Protein AF-A0A5A8APK0-F1 (afdb_monomer_lite)

Secondary structure (DSSP, 8-state):
--------TTGGGTTS-HHHHHHHHHHHHHHHS-HHHHHHHHHHHHHHHTT-TTSPPP-HHHHHHHHHHHHHHHHHHHHHHT-SS-------SS---HHHHTT--HHHHS-HHHHHHHHHHHS-HHHHHHHHHHHHHHHHSTTS---------------

Foldseek 3Di:
DDDPPPPPVPPVLPPDQLLVSLVVLQVVLCVVAPPVNLVVLVVLLQCLLVQDQPRDQDDLVVLVVSLVSVLSNLSSLVSLLPDPDFPADPPPPDDPDPVVQPPHDPVCVRGVSVVSVVVCVVDPSVRVNVVSVSSSCSSNDCSRYDDPPPPPPPDDDDD

pLDDT: mean 7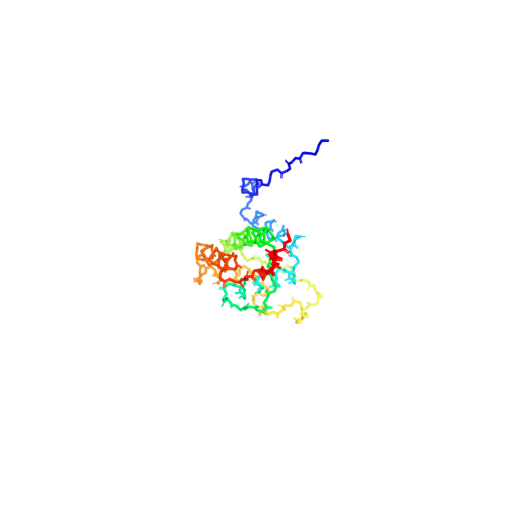4.34, std 19.34, range [29.47, 97.25]

Radius of gyration: 21.41 Å; chains: 1; bounding box: 68×43×69 Å

Sequence (159 aa):
MMKKKNLDMEARFWSGSEMDSGMKLMETFFQFNDPVTAREMLNNIMICAVKEKSVPPQNAAAVFHFYLALRSFVRACFLISRKRNKWTIEESPENNSPMIMGNLSDKEYKDPVRIFRKAFKAYSTKEYDAFLSSVVYFSLSDSGCEEEKKDHGTVYSSG

Structure (mmCIF, N/CA/C/O backbone):
data_AF-A0A5A8APK0-F1
#
_entry.id   AF-A0A5A8APK0-F1
#
loop_
_atom_site.group_PDB
_atom_site.id
_atom_site.type_symbol
_atom_site.label_atom_id
_atom_site.label_alt_id
_atom_site.label_comp_id
_atom_site.label_asym_id
_atom_site.label_entity_id
_atom_site.label_seq_id
_atom_site.pdbx_PDB_ins_code
_atom_site.Cartn_x
_atom_site.Cartn_y
_atom_site.Cartn_z
_atom_site.occupancy
_atom_site.B_iso_or_equiv
_atom_site.auth_seq_id
_atom_site.auth_comp_id
_atom_site.auth_asym_id
_atom_site.auth_atom_id
_atom_site.pdbx_PDB_model_num
ATOM 1 N N . MET A 1 1 ? -3.983 29.681 -20.698 1.00 36.03 1 MET A N 1
ATOM 2 C CA . MET A 1 1 ? -2.846 29.524 -19.762 1.00 36.03 1 MET A CA 1
ATOM 3 C C . MET A 1 1 ? -3.286 28.615 -18.616 1.00 36.03 1 MET A C 1
ATOM 5 O O . MET A 1 1 ? -4.084 29.031 -17.785 1.00 36.03 1 MET A O 1
ATOM 9 N N . MET A 1 2 ? -2.898 27.336 -18.650 1.00 29.47 2 MET A N 1
ATOM 10 C CA . MET A 1 2 ? -3.345 26.328 -17.679 1.00 29.47 2 MET A CA 1
ATOM 11 C C . MET A 1 2 ? -2.705 26.567 -16.307 1.00 29.47 2 MET A C 1
ATOM 13 O O . MET A 1 2 ? -1.483 26.641 -16.186 1.00 29.47 2 MET A O 1
ATOM 17 N N . LYS A 1 3 ? -3.535 26.664 -15.264 1.00 37.75 3 LYS A N 1
ATOM 18 C CA . LYS A 1 3 ? -3.075 26.676 -13.872 1.00 37.75 3 LYS A CA 1
ATOM 19 C C . LYS A 1 3 ? -2.533 25.288 -13.529 1.00 37.75 3 LYS A C 1
ATOM 21 O O . LYS A 1 3 ? -3.303 24.334 -13.438 1.00 37.75 3 LYS A O 1
ATOM 26 N N . LYS A 1 4 ? -1.217 25.182 -13.324 1.00 49.41 4 LYS A N 1
ATOM 27 C CA . LYS A 1 4 ? -0.589 24.003 -12.716 1.00 49.41 4 LYS A CA 1
ATOM 28 C C . LYS A 1 4 ? -1.178 23.820 -11.319 1.00 49.41 4 LYS A C 1
ATOM 30 O O . LYS A 1 4 ? -0.936 24.627 -10.423 1.00 49.41 4 LYS A O 1
ATOM 35 N N . LYS A 1 5 ? -1.989 22.778 -11.144 1.00 48.28 5 LYS A N 1
ATOM 36 C CA . LYS A 1 5 ? -2.403 22.309 -9.823 1.00 48.28 5 LYS A CA 1
ATOM 37 C C . LYS A 1 5 ? -1.197 21.582 -9.238 1.00 48.28 5 LYS A C 1
ATOM 39 O O . LYS A 1 5 ? -1.023 20.393 -9.478 1.00 48.28 5 LYS A O 1
ATOM 44 N N . ASN A 1 6 ? -0.327 22.316 -8.548 1.00 44.53 6 ASN A N 1
ATOM 45 C CA . ASN A 1 6 ? 0.686 21.688 -7.711 1.00 44.53 6 ASN A CA 1
ATOM 46 C C . ASN A 1 6 ? -0.060 20.839 -6.681 1.00 44.53 6 ASN A C 1
ATOM 48 O O . ASN A 1 6 ? -0.852 21.357 -5.892 1.00 44.53 6 ASN A O 1
ATOM 52 N N . LEU A 1 7 ? 0.138 19.529 -6.784 1.00 41.81 7 LEU A N 1
ATOM 53 C CA . LEU A 1 7 ? -0.376 18.516 -5.880 1.00 41.81 7 LEU A CA 1
ATOM 54 C C . LEU A 1 7 ? 0.382 18.622 -4.560 1.00 41.81 7 LEU A C 1
ATOM 56 O O . LEU A 1 7 ? 1.204 17.784 -4.214 1.00 41.81 7 LEU A O 1
ATOM 60 N N . ASP A 1 8 ? 0.077 19.675 -3.813 1.00 43.66 8 ASP A N 1
ATOM 61 C CA . ASP A 1 8 ? 0.286 19.706 -2.376 1.00 43.66 8 ASP A CA 1
ATOM 62 C C . ASP A 1 8 ? -0.773 18.789 -1.734 1.00 43.66 8 ASP A C 1
ATOM 64 O O . ASP A 1 8 ? -1.767 19.229 -1.151 1.00 43.66 8 ASP A O 1
ATOM 68 N N . MET A 1 9 ? -0.618 17.482 -1.991 1.00 45.38 9 MET A N 1
ATOM 69 C CA . MET A 1 9 ? -1.451 16.422 -1.416 1.00 45.38 9 MET A CA 1
ATOM 70 C C . MET A 1 9 ? -1.199 16.282 0.083 1.00 45.38 9 MET A C 1
ATOM 72 O O . MET A 1 9 ? -2.033 15.728 0.787 1.00 45.38 9 MET A O 1
ATOM 76 N N . GLU A 1 10 ? -0.060 16.764 0.581 1.00 48.03 10 GLU A N 1
ATOM 77 C CA . GLU A 1 10 ? 0.254 16.669 1.998 1.00 48.03 10 GLU A CA 1
ATOM 78 C C . GLU A 1 10 ? -0.410 17.788 2.796 1.00 48.03 10 GLU A C 1
ATOM 80 O O . GLU A 1 10 ? -1.089 17.449 3.752 1.00 48.03 10 GLU A O 1
ATOM 85 N N . ALA A 1 11 ? -0.328 19.079 2.444 1.00 45.59 11 ALA A N 1
ATOM 86 C CA . ALA A 1 11 ? -0.740 20.125 3.394 1.00 45.59 11 ALA A CA 1
ATOM 87 C C . ALA A 1 11 ? -2.256 20.393 3.460 1.00 45.59 11 ALA A C 1
ATOM 89 O O . ALA A 1 11 ? -2.789 20.659 4.538 1.00 45.59 11 ALA A O 1
ATOM 90 N N . ARG A 1 12 ? -2.997 20.294 2.345 1.00 47.03 12 ARG A N 1
ATOM 91 C CA . ARG A 1 12 ? -4.449 20.601 2.331 1.00 47.03 12 ARG A CA 1
ATOM 92 C C . ARG A 1 12 ? -5.337 19.533 2.971 1.00 47.03 12 ARG A C 1
ATOM 94 O O . ARG A 1 12 ? -6.530 19.768 3.149 1.00 47.03 12 ARG A O 1
ATOM 101 N N . PHE A 1 13 ? -4.787 18.367 3.296 1.00 50.31 13 PHE A N 1
ATOM 102 C CA . PHE A 1 13 ? -5.558 17.231 3.803 1.00 50.31 13 PHE A CA 1
ATOM 103 C C . PHE A 1 13 ? -5.684 17.195 5.334 1.00 50.31 13 PHE A C 1
ATOM 105 O O . PHE A 1 13 ? -6.504 16.440 5.849 1.00 50.31 13 PHE A O 1
ATOM 112 N N . TRP A 1 14 ? -4.953 18.038 6.070 1.00 49.25 14 TRP A N 1
ATOM 113 C CA . TRP A 1 14 ? -4.952 18.040 7.544 1.00 49.25 14 TRP A CA 1
ATOM 114 C C . TRP A 1 14 ? -5.984 18.978 8.185 1.00 49.25 14 TRP A C 1
ATOM 116 O O . TRP A 1 14 ? -6.061 19.040 9.407 1.00 49.25 14 TRP A O 1
ATOM 126 N N . SER A 1 15 ? -6.791 19.705 7.403 1.00 49.69 15 SER A N 1
ATOM 127 C CA . SER A 1 15 ? -7.787 20.648 7.943 1.00 49.69 15 SER A CA 1
ATOM 128 C C . SER A 1 15 ? -9.150 20.015 8.276 1.00 49.69 15 SER A C 1
ATOM 130 O O . SER A 1 15 ? -10.088 20.743 8.593 1.00 49.69 15 SER A O 1
ATOM 132 N N . GLY A 1 16 ? -9.289 18.689 8.159 1.00 53.97 16 GLY A N 1
ATOM 133 C CA . GLY A 1 16 ? -10.497 17.924 8.503 1.00 53.97 16 GLY A CA 1
ATOM 134 C C . GLY A 1 16 ? -10.266 16.985 9.689 1.00 53.97 16 GLY A C 1
ATOM 135 O O . GLY A 1 16 ? -9.135 16.835 10.156 1.00 53.97 16 GLY A O 1
ATOM 136 N N . SER A 1 17 ? -11.316 16.319 10.184 1.00 60.25 17 SER A N 1
ATOM 137 C CA . SER A 1 17 ? -11.109 15.259 11.176 1.00 60.25 17 SER A CA 1
ATOM 138 C C . SER A 1 17 ? -10.229 14.155 10.565 1.00 60.25 17 SER A C 1
ATOM 140 O O . SER A 1 17 ? -10.346 13.872 9.375 1.00 60.25 17 SER A O 1
ATOM 142 N N . GLU A 1 18 ? -9.361 13.497 11.353 1.00 64.88 18 GLU A N 1
ATOM 143 C CA . GLU A 1 18 ? -8.474 12.426 10.832 1.00 64.88 18 GLU A CA 1
ATOM 144 C C . GLU A 1 18 ? -9.239 11.311 10.071 1.00 64.88 18 GLU A C 1
ATOM 146 O O . GLU A 1 18 ? -8.639 10.569 9.299 1.00 64.88 18 GLU A O 1
ATOM 151 N N . MET A 1 19 ? -10.556 11.165 10.304 1.00 61.72 19 MET A N 1
ATOM 152 C CA . MET A 1 19 ? -11.399 10.192 9.597 1.00 61.72 19 MET A CA 1
ATOM 153 C C . MET A 1 19 ? -11.776 10.699 8.209 1.00 61.72 19 MET A C 1
ATOM 155 O O . MET A 1 19 ? -11.607 9.970 7.242 1.00 61.72 19 MET A O 1
ATOM 159 N N . ASP A 1 20 ? -12.232 11.948 8.110 1.00 69.12 20 ASP A N 1
ATOM 160 C CA . ASP A 1 20 ? -12.629 12.554 6.836 1.00 69.12 20 ASP A CA 1
ATOM 161 C C . ASP A 1 20 ? -11.420 12.711 5.915 1.00 69.12 20 ASP A C 1
ATOM 163 O O . ASP A 1 20 ? -11.520 12.498 4.709 1.00 69.12 20 ASP A O 1
ATOM 167 N N . SER A 1 21 ? -10.249 13.026 6.481 1.00 76.56 21 SER A N 1
ATOM 168 C CA . SER A 1 21 ? -9.005 13.084 5.716 1.00 76.56 21 SER A CA 1
ATOM 169 C C . SER A 1 21 ? -8.548 11.699 5.256 1.00 76.56 21 SER A C 1
ATOM 171 O O . SER A 1 21 ? -8.208 11.544 4.085 1.00 76.56 21 SER A O 1
ATOM 173 N N . GLY A 1 22 ? -8.604 10.678 6.120 1.00 82.50 22 GLY A N 1
ATOM 174 C CA . GLY A 1 22 ? -8.289 9.293 5.755 1.00 82.50 22 GLY A CA 1
ATOM 175 C C . GLY A 1 22 ? -9.237 8.727 4.692 1.00 82.50 22 GLY A C 1
ATOM 176 O O . GLY A 1 22 ? -8.787 8.212 3.673 1.00 82.50 22 GLY A O 1
ATOM 177 N N . MET A 1 23 ? -10.546 8.887 4.876 1.00 83.81 23 MET A N 1
ATOM 178 C CA . MET A 1 23 ? -11.566 8.444 3.919 1.00 83.81 23 MET A CA 1
ATOM 179 C C . MET A 1 23 ? -11.396 9.116 2.562 1.00 83.81 23 MET A C 1
ATOM 181 O O . MET A 1 23 ? -11.320 8.435 1.545 1.00 83.81 23 MET A O 1
ATOM 185 N N . LYS A 1 24 ? -11.220 10.439 2.545 1.00 86.62 24 LYS A N 1
ATOM 186 C CA . LYS A 1 24 ? -11.014 11.188 1.306 1.00 86.62 24 LYS A CA 1
ATOM 187 C C . LYS A 1 24 ? -9.746 10.760 0.569 1.00 86.62 24 LYS A C 1
ATOM 189 O O . LYS A 1 24 ? -9.755 10.695 -0.658 1.00 86.62 24 LYS A O 1
ATOM 194 N N . LEU A 1 25 ? -8.657 10.465 1.283 1.00 85.56 25 LEU A N 1
ATOM 195 C CA . LEU A 1 25 ? -7.430 9.938 0.675 1.00 85.56 25 LEU A CA 1
ATOM 196 C C . LEU A 1 25 ? -7.651 8.545 0.074 1.00 85.56 25 LEU A C 1
ATOM 198 O O . LEU A 1 25 ? -7.205 8.286 -1.042 1.00 85.56 25 LEU A O 1
ATOM 202 N N . MET A 1 26 ? -8.368 7.673 0.785 1.00 90.06 26 MET A N 1
ATOM 203 C CA . MET A 1 26 ? -8.706 6.333 0.308 1.00 90.06 26 MET A CA 1
ATOM 204 C C . MET A 1 26 ? -9.621 6.377 -0.926 1.00 90.06 26 MET A C 1
ATOM 206 O O . MET A 1 26 ? -9.351 5.699 -1.912 1.00 90.06 26 MET A O 1
ATOM 210 N N . GLU A 1 27 ? -10.655 7.216 -0.917 1.00 89.62 27 GLU A N 1
ATOM 211 C CA . GLU A 1 27 ? -11.533 7.440 -2.071 1.00 89.62 27 GLU A CA 1
ATOM 212 C C . GLU A 1 27 ? -10.759 8.000 -3.263 1.00 89.62 27 GLU A C 1
ATOM 214 O O . GLU A 1 27 ? -10.899 7.508 -4.379 1.00 89.62 27 GLU A O 1
ATOM 219 N N . THR A 1 28 ? -9.891 8.989 -3.027 1.00 89.81 28 THR A N 1
ATOM 220 C CA . THR A 1 28 ? -9.037 9.566 -4.074 1.00 89.81 28 THR A CA 1
ATOM 221 C C . THR A 1 28 ? -8.152 8.489 -4.700 1.00 89.81 28 THR A C 1
ATOM 223 O O . THR A 1 28 ? -8.023 8.445 -5.919 1.00 89.81 28 THR A O 1
ATOM 226 N N . PHE A 1 29 ? -7.576 7.585 -3.901 1.00 91.88 29 PHE A N 1
ATOM 227 C CA . PHE A 1 29 ? -6.790 6.470 -4.431 1.00 91.88 29 PHE A CA 1
ATOM 228 C C . PHE A 1 29 ? -7.606 5.627 -5.422 1.00 91.88 29 PHE A C 1
ATOM 230 O O . PHE A 1 29 ? -7.154 5.440 -6.552 1.00 91.88 29 PHE A O 1
ATOM 237 N N . PHE A 1 30 ? -8.815 5.198 -5.045 1.00 91.12 30 PHE A N 1
ATOM 238 C CA . PHE A 1 30 ? -9.663 4.352 -5.895 1.00 91.12 30 PHE A CA 1
ATOM 239 C C . PHE A 1 30 ? -10.337 5.088 -7.064 1.00 91.12 30 PHE A C 1
ATOM 241 O O . PHE A 1 30 ? -10.732 4.447 -8.032 1.00 91.12 30 PHE A O 1
ATOM 248 N N . GLN A 1 31 ? -10.425 6.421 -7.030 1.00 91.25 31 GLN A N 1
ATOM 249 C CA . GLN A 1 31 ? -10.846 7.220 -8.190 1.00 91.25 31 GLN A CA 1
ATOM 250 C C . GLN A 1 31 ? -9.825 7.180 -9.332 1.00 91.25 31 GLN A C 1
ATOM 252 O O . GLN A 1 31 ? -10.208 7.265 -10.497 1.00 91.25 31 GLN A O 1
ATOM 257 N N . PHE A 1 32 ? -8.534 7.084 -9.004 1.00 87.00 32 PHE A N 1
ATOM 258 C CA . PHE A 1 32 ? -7.447 7.080 -9.988 1.00 87.00 32 PHE A CA 1
ATOM 259 C C . PHE A 1 32 ? -6.849 5.694 -10.236 1.00 87.00 32 PHE A C 1
ATOM 261 O O . PHE A 1 32 ? -6.132 5.515 -11.215 1.00 87.00 32 PHE A O 1
ATOM 268 N N . ASN A 1 33 ? -7.115 4.732 -9.353 1.00 90.00 33 ASN A N 1
ATOM 269 C CA . ASN A 1 33 ? -6.577 3.381 -9.415 1.00 90.00 33 ASN A CA 1
ATOM 270 C C . ASN A 1 33 ? -7.719 2.409 -9.123 1.00 90.00 33 ASN A C 1
ATOM 272 O O . ASN A 1 33 ? -8.005 2.119 -7.959 1.00 90.00 33 ASN A O 1
ATOM 276 N N . ASP A 1 34 ? -8.394 1.918 -10.162 1.00 92.19 34 ASP A N 1
ATOM 277 C CA . ASP A 1 34 ? -9.392 0.878 -9.943 1.00 92.19 34 ASP A CA 1
ATOM 278 C C . ASP A 1 34 ? -8.725 -0.364 -9.309 1.00 92.19 34 ASP A C 1
ATOM 280 O O . ASP A 1 34 ? -7.529 -0.604 -9.518 1.00 92.19 34 ASP A O 1
ATOM 284 N N . PRO A 1 35 ? -9.454 -1.156 -8.502 1.00 89.62 35 PRO A N 1
ATOM 285 C CA . PRO A 1 35 ? -8.850 -2.248 -7.742 1.00 89.62 35 PRO A CA 1
ATOM 286 C C . PRO A 1 35 ? -8.119 -3.296 -8.591 1.00 89.62 35 PRO A C 1
ATOM 288 O O . PRO A 1 35 ? -7.163 -3.901 -8.101 1.00 89.62 35 PRO A O 1
ATOM 291 N N . VAL A 1 36 ? -8.551 -3.523 -9.838 1.00 91.19 36 VAL A N 1
ATOM 292 C CA . VAL A 1 36 ? -7.927 -4.504 -10.736 1.00 91.19 36 VAL A CA 1
ATOM 293 C C . VAL A 1 36 ? -6.588 -3.960 -11.220 1.00 91.19 36 VAL A C 1
ATOM 295 O O . VAL A 1 36 ? -5.558 -4.588 -10.969 1.00 91.19 36 VAL A O 1
ATOM 298 N N . THR A 1 37 ? -6.577 -2.747 -11.775 1.00 90.44 37 THR A N 1
ATOM 299 C CA . THR A 1 37 ? -5.351 -2.073 -12.230 1.00 90.44 37 THR A CA 1
ATOM 300 C C . THR A 1 37 ? -4.357 -1.873 -11.088 1.00 90.44 37 THR A C 1
ATOM 302 O O . THR A 1 37 ? -3.164 -2.126 -11.246 1.00 90.44 37 THR A O 1
ATOM 305 N N . ALA A 1 38 ? -4.827 -1.472 -9.902 1.00 92.56 38 ALA A N 1
ATOM 306 C CA . ALA A 1 38 ? -3.969 -1.293 -8.733 1.00 92.56 38 ALA A CA 1
ATOM 307 C C . ALA A 1 38 ? -3.280 -2.604 -8.320 1.00 92.56 38 ALA A C 1
ATOM 309 O O . ALA A 1 38 ? -2.096 -2.613 -7.972 1.00 92.56 38 ALA A O 1
ATOM 310 N N . ARG A 1 39 ? -4.014 -3.722 -8.368 1.00 92.25 39 ARG A N 1
ATOM 311 C CA . ARG A 1 39 ? -3.484 -5.050 -8.052 1.00 92.25 39 ARG A CA 1
ATOM 312 C C . ARG A 1 39 ? -2.467 -5.513 -9.090 1.00 92.25 39 ARG A C 1
ATOM 314 O O . ARG A 1 39 ? -1.418 -6.023 -8.708 1.00 92.25 39 ARG A O 1
ATOM 321 N N . GLU A 1 40 ? -2.767 -5.344 -10.373 1.00 92.00 40 GLU A N 1
ATOM 322 C CA . GLU A 1 40 ? -1.858 -5.699 -11.466 1.00 92.00 40 GLU A CA 1
ATOM 323 C C . GLU A 1 40 ? -0.563 -4.890 -11.398 1.00 92.00 40 GLU A C 1
ATOM 325 O O . GLU A 1 40 ? 0.521 -5.467 -11.448 1.00 92.00 40 GLU A O 1
ATOM 330 N N . MET A 1 41 ? -0.660 -3.576 -11.178 1.00 91.69 41 MET A N 1
ATOM 331 C CA . MET A 1 41 ? 0.505 -2.704 -11.031 1.00 91.69 41 MET A CA 1
ATOM 332 C C . MET A 1 41 ? 1.373 -3.117 -9.837 1.00 91.69 41 MET A C 1
ATOM 334 O O . MET A 1 41 ? 2.590 -3.241 -9.967 1.00 91.69 41 MET A O 1
ATOM 338 N N . LEU A 1 42 ? 0.757 -3.395 -8.681 1.00 92.94 42 LEU A N 1
ATOM 339 C CA . LEU A 1 42 ? 1.482 -3.881 -7.508 1.00 92.94 42 LEU A CA 1
ATOM 340 C C . LEU A 1 42 ? 2.167 -5.228 -7.777 1.00 92.94 42 LEU A C 1
ATOM 342 O O . LEU A 1 42 ? 3.333 -5.391 -7.425 1.00 92.94 42 LEU A O 1
ATOM 346 N N . ASN A 1 43 ? 1.474 -6.173 -8.416 1.00 90.88 43 ASN A N 1
ATOM 347 C CA . ASN A 1 43 ? 2.041 -7.473 -8.774 1.00 90.88 43 ASN A CA 1
ATOM 348 C C . ASN A 1 43 ? 3.235 -7.321 -9.721 1.00 90.88 43 ASN A C 1
ATOM 350 O O . ASN A 1 43 ? 4.279 -7.915 -9.470 1.00 90.88 43 ASN A O 1
ATOM 354 N N . ASN A 1 44 ? 3.116 -6.492 -10.759 1.00 88.81 44 ASN A N 1
ATOM 355 C CA . ASN A 1 44 ? 4.204 -6.247 -11.701 1.00 88.81 44 ASN A CA 1
ATOM 356 C C . ASN A 1 44 ? 5.423 -5.651 -10.989 1.00 88.81 44 ASN A C 1
ATOM 358 O O . ASN A 1 44 ? 6.538 -6.132 -11.171 1.00 88.81 44 ASN A O 1
ATOM 362 N N . ILE A 1 45 ? 5.229 -4.638 -10.134 1.00 90.56 45 ILE A N 1
ATOM 363 C CA . ILE A 1 45 ? 6.305 -4.037 -9.327 1.00 90.56 45 ILE A CA 1
ATOM 364 C C . ILE A 1 45 ? 6.975 -5.092 -8.433 1.00 90.56 45 ILE A C 1
ATOM 366 O O . ILE A 1 45 ? 8.202 -5.162 -8.389 1.00 90.56 45 ILE A O 1
ATOM 370 N N . MET A 1 46 ? 6.192 -5.949 -7.773 1.00 90.06 46 MET A N 1
ATOM 371 C CA . MET A 1 46 ? 6.707 -7.035 -6.932 1.00 90.06 46 MET A CA 1
ATOM 372 C C . MET A 1 46 ? 7.515 -8.069 -7.729 1.00 90.06 46 MET A C 1
ATOM 374 O O . MET A 1 46 ? 8.592 -8.455 -7.282 1.00 90.06 46 MET A O 1
ATOM 378 N N . ILE A 1 47 ? 7.032 -8.498 -8.901 1.00 87.56 47 ILE A N 1
ATOM 379 C CA . ILE A 1 47 ? 7.728 -9.474 -9.757 1.00 87.56 47 ILE A CA 1
ATOM 380 C C . ILE A 1 47 ? 9.035 -8.876 -10.298 1.00 87.56 47 ILE A C 1
ATOM 382 O O . ILE A 1 47 ? 10.092 -9.504 -10.213 1.00 87.56 47 ILE A O 1
ATOM 386 N N . CYS A 1 48 ? 9.002 -7.628 -10.776 1.00 86.19 48 CYS A N 1
ATOM 387 C CA . CYS A 1 48 ? 10.208 -6.934 -11.230 1.00 86.19 48 CYS A CA 1
ATOM 388 C C . CYS A 1 48 ? 11.234 -6.770 -10.098 1.00 86.19 48 CYS A C 1
ATOM 390 O O . CYS A 1 48 ? 12.430 -6.933 -10.326 1.00 86.19 48 CYS A O 1
ATOM 392 N N . ALA A 1 49 ? 10.787 -6.511 -8.863 1.00 87.12 49 ALA A N 1
ATOM 393 C CA . ALA A 1 49 ? 11.675 -6.384 -7.708 1.00 87.12 49 ALA A CA 1
ATOM 394 C C . ALA A 1 49 ? 12.446 -7.677 -7.379 1.00 87.12 49 ALA A C 1
ATOM 396 O O . ALA A 1 49 ? 13.532 -7.603 -6.805 1.00 87.12 49 ALA A O 1
ATOM 397 N N . VAL A 1 50 ? 11.918 -8.850 -7.750 1.00 84.75 50 VAL A N 1
ATOM 398 C CA . VAL A 1 50 ? 12.552 -10.160 -7.506 1.00 84.75 50 VAL A CA 1
ATOM 399 C C . VAL A 1 50 ? 13.326 -10.714 -8.715 1.00 84.75 50 VAL A C 1
ATOM 401 O O . VAL A 1 50 ? 13.824 -11.835 -8.651 1.00 84.75 50 VAL A O 1
ATOM 404 N N . LYS A 1 51 ? 13.530 -9.898 -9.764 1.00 69.50 51 LYS A N 1
ATOM 405 C CA . LYS A 1 51 ? 14.369 -10.170 -10.954 1.00 69.50 51 LYS A CA 1
ATOM 406 C C . LYS A 1 51 ? 13.874 -11.268 -11.900 1.00 69.50 51 LYS A C 1
ATOM 408 O O . LYS A 1 51 ? 14.682 -11.962 -12.523 1.00 69.50 51 LYS A O 1
ATOM 413 N N . GLU A 1 52 ? 12.565 -11.424 -12.062 1.00 62.91 52 GLU A N 1
ATOM 414 C CA . GLU A 1 52 ? 12.054 -12.300 -13.117 1.00 62.91 52 GLU A CA 1
ATOM 415 C C . GLU A 1 52 ? 12.099 -11.575 -14.476 1.00 62.91 52 GLU A C 1
ATOM 417 O O . GLU A 1 52 ? 11.359 -10.624 -14.717 1.00 62.91 52 GLU A O 1
ATOM 422 N N . LYS A 1 53 ? 12.996 -12.018 -15.371 1.00 59.19 53 LYS A N 1
ATOM 423 C CA . LYS A 1 53 ? 13.280 -11.403 -16.689 1.00 59.19 53 LYS A CA 1
ATOM 424 C C . LYS A 1 53 ? 12.118 -11.461 -17.701 1.00 59.19 53 LYS A C 1
ATOM 426 O O . LYS A 1 53 ? 12.300 -11.091 -18.856 1.00 59.19 53 LYS A O 1
ATOM 431 N N . SER A 1 54 ? 10.960 -11.991 -17.313 1.00 61.25 54 SER A N 1
ATOM 432 C CA . SER A 1 54 ? 9.808 -12.227 -18.191 1.00 61.25 54 SER A CA 1
ATOM 433 C C . SER A 1 54 ? 8.796 -11.077 -18.210 1.00 61.25 54 SER A C 1
ATOM 435 O O . SER A 1 54 ? 7.889 -11.091 -19.043 1.00 61.25 54 SER A O 1
ATOM 437 N N . VAL A 1 55 ? 8.929 -10.082 -17.324 1.00 63.72 55 VAL A N 1
ATOM 438 C CA . VAL A 1 55 ? 7.992 -8.950 -17.251 1.00 63.72 55 VAL A CA 1
ATOM 439 C C . VAL A 1 55 ? 8.462 -7.810 -18.160 1.00 63.72 55 VAL A C 1
ATOM 441 O O . VAL A 1 55 ? 9.625 -7.420 -18.080 1.00 63.72 55 VAL A O 1
ATOM 444 N N . PRO A 1 56 ? 7.583 -7.239 -19.007 1.00 65.06 56 PRO A N 1
ATOM 445 C CA . PRO A 1 56 ? 7.917 -6.065 -19.804 1.00 65.06 56 PRO A CA 1
ATOM 446 C C . PRO A 1 56 ? 8.387 -4.893 -18.926 1.00 65.06 56 PRO A C 1
ATOM 448 O O . PRO A 1 56 ? 7.813 -4.675 -17.853 1.00 65.06 56 PRO A O 1
ATOM 451 N N . PRO A 1 57 ? 9.375 -4.100 -19.380 1.00 64.56 57 PRO A N 1
ATOM 452 C CA . PRO A 1 57 ? 9.857 -2.951 -18.628 1.00 64.56 57 PRO A CA 1
ATOM 453 C C . PRO A 1 57 ? 8.706 -1.988 -18.328 1.00 64.56 57 PRO A C 1
ATOM 455 O O . PRO A 1 57 ? 7.968 -1.553 -19.217 1.00 64.56 57 PRO A O 1
ATOM 458 N N . GLN A 1 58 ? 8.538 -1.668 -17.047 1.00 73.31 58 GLN A N 1
ATOM 459 C CA . GLN A 1 58 ? 7.506 -0.742 -16.602 1.00 73.31 58 GLN A CA 1
ATOM 460 C C . GLN A 1 58 ? 7.957 0.699 -16.833 1.00 73.31 58 GLN A C 1
ATOM 462 O O . GLN A 1 58 ? 9.117 1.051 -16.624 1.00 73.31 58 GLN A O 1
ATOM 467 N N . ASN A 1 59 ? 7.021 1.572 -17.206 1.00 86.69 59 ASN A N 1
ATOM 468 C CA . ASN A 1 59 ? 7.301 3.002 -17.272 1.00 86.69 59 ASN A CA 1
ATOM 469 C C . ASN A 1 59 ? 7.660 3.520 -15.866 1.00 86.69 59 ASN A C 1
ATOM 471 O O . ASN A 1 59 ? 6.810 3.544 -14.974 1.00 86.69 59 ASN A O 1
ATOM 475 N N . ALA A 1 60 ? 8.902 3.976 -15.681 1.00 87.44 60 ALA A N 1
ATOM 476 C CA . ALA A 1 60 ? 9.409 4.424 -14.384 1.00 87.44 60 ALA A CA 1
ATOM 477 C C . ALA A 1 60 ? 8.571 5.551 -13.755 1.00 87.44 60 ALA A C 1
ATOM 479 O O . ALA A 1 60 ? 8.367 5.569 -12.540 1.00 87.44 60 ALA A O 1
ATOM 480 N N . ALA A 1 61 ? 8.026 6.463 -14.568 1.00 89.38 61 ALA A N 1
ATOM 481 C CA . ALA A 1 61 ? 7.137 7.512 -14.077 1.00 89.38 61 ALA A CA 1
ATOM 482 C C . ALA A 1 61 ? 5.808 6.929 -13.575 1.00 89.38 61 ALA A C 1
ATOM 484 O O . ALA A 1 61 ? 5.324 7.340 -12.522 1.00 89.38 61 ALA A O 1
ATOM 485 N N . ALA A 1 62 ? 5.241 5.944 -14.278 1.00 90.31 62 ALA A N 1
ATOM 486 C CA . ALA A 1 62 ? 4.021 5.264 -13.841 1.00 90.31 62 ALA A CA 1
ATOM 487 C C . ALA A 1 62 ? 4.235 4.512 -12.516 1.00 90.31 62 ALA A C 1
ATOM 489 O O . ALA A 1 62 ? 3.430 4.657 -11.597 1.00 90.31 62 ALA A O 1
ATOM 490 N N . VAL A 1 63 ? 5.354 3.790 -12.379 1.00 91.44 63 VAL A N 1
ATOM 491 C CA . VAL A 1 63 ? 5.745 3.110 -11.130 1.00 91.44 63 VAL A CA 1
ATOM 492 C C . VAL A 1 63 ? 5.884 4.109 -9.985 1.00 91.44 63 VAL A C 1
ATOM 494 O O . VAL A 1 63 ? 5.341 3.896 -8.902 1.00 91.44 63 VAL A O 1
ATOM 497 N N . PHE A 1 64 ? 6.565 5.230 -10.222 1.00 91.06 64 PHE A N 1
ATOM 498 C CA . PHE A 1 64 ? 6.764 6.252 -9.202 1.00 91.06 64 PHE A CA 1
ATOM 499 C C . PHE A 1 64 ? 5.452 6.939 -8.790 1.00 91.06 64 PHE A C 1
ATOM 501 O O . PHE A 1 64 ? 5.207 7.150 -7.601 1.00 91.06 64 PHE A O 1
ATOM 508 N N . HIS A 1 65 ? 4.567 7.252 -9.740 1.00 91.44 65 HIS A N 1
ATOM 509 C CA . HIS A 1 65 ? 3.248 7.807 -9.431 1.00 91.44 65 HIS A CA 1
ATOM 510 C C . HIS A 1 65 ? 2.389 6.830 -8.629 1.00 91.44 65 HIS A C 1
ATOM 512 O O . HIS A 1 65 ? 1.780 7.230 -7.632 1.00 91.44 65 HIS A O 1
ATOM 518 N N . PHE A 1 66 ? 2.386 5.555 -9.017 1.00 94.00 66 PHE A N 1
ATOM 519 C CA . PHE A 1 66 ? 1.682 4.512 -8.283 1.00 94.00 66 PHE A CA 1
ATOM 520 C C . PHE A 1 66 ? 2.238 4.343 -6.864 1.00 94.00 66 PHE A C 1
ATOM 522 O O . PHE A 1 66 ? 1.471 4.284 -5.908 1.00 94.00 66 PHE A O 1
ATOM 529 N N . TYR A 1 67 ? 3.561 4.368 -6.695 1.00 94.06 67 TYR A N 1
ATOM 530 C CA . TYR A 1 67 ? 4.221 4.350 -5.388 1.00 94.06 67 TYR A CA 1
ATOM 531 C C . TYR A 1 67 ? 3.752 5.485 -4.469 1.00 94.06 67 TYR A C 1
ATOM 533 O O . TYR A 1 67 ? 3.408 5.241 -3.309 1.00 94.06 67 TYR A O 1
ATOM 541 N N . LEU A 1 68 ? 3.702 6.722 -4.975 1.00 92.69 68 LEU A N 1
ATOM 542 C CA . LEU A 1 68 ? 3.223 7.868 -4.199 1.00 92.69 68 LEU A CA 1
ATOM 543 C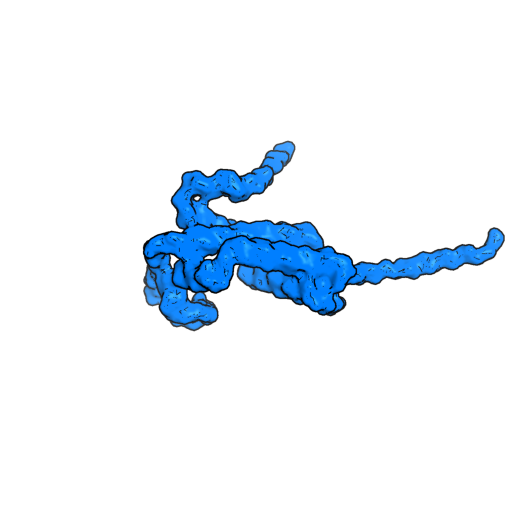 C . LEU A 1 68 ? 1.748 7.709 -3.810 1.00 92.69 68 LEU A C 1
ATOM 545 O O . LEU A 1 68 ? 1.384 7.954 -2.656 1.00 92.69 68 LEU A O 1
ATOM 549 N N . ALA A 1 69 ? 0.910 7.260 -4.749 1.00 92.88 69 ALA A N 1
ATOM 550 C CA . ALA A 1 69 ? -0.501 6.990 -4.490 1.00 92.88 69 ALA A CA 1
ATOM 551 C C . ALA A 1 69 ? -0.675 5.894 -3.424 1.00 92.88 69 ALA A C 1
ATOM 553 O O . ALA A 1 69 ? -1.443 6.066 -2.477 1.00 92.88 69 ALA A O 1
ATOM 554 N N . LEU A 1 70 ? 0.093 4.808 -3.519 1.00 94.56 70 LEU A N 1
ATOM 555 C CA . LEU A 1 70 ? 0.036 3.680 -2.597 1.00 94.56 70 LEU A CA 1
ATOM 556 C C . LEU A 1 70 ? 0.533 4.050 -1.192 1.00 94.56 70 LEU A C 1
ATOM 558 O O . LEU A 1 70 ? -0.087 3.665 -0.203 1.00 94.56 70 LEU A O 1
ATOM 562 N N . ARG A 1 71 ? 1.590 4.863 -1.072 1.00 93.19 71 ARG A N 1
ATOM 563 C CA . ARG A 1 71 ? 2.021 5.411 0.229 1.00 93.19 71 ARG A CA 1
ATOM 564 C C . ARG A 1 71 ? 0.952 6.290 0.863 1.00 93.19 71 ARG A C 1
ATOM 566 O O . ARG A 1 71 ? 0.709 6.195 2.067 1.00 93.19 71 ARG A O 1
ATOM 573 N N . SER A 1 72 ? 0.291 7.122 0.061 1.00 89.88 72 SER A N 1
ATOM 574 C CA . SER A 1 72 ? -0.837 7.934 0.520 1.00 89.88 72 SER A CA 1
ATOM 575 C C . SER A 1 72 ? -1.992 7.058 1.023 1.00 89.88 72 SER A C 1
ATOM 577 O O . SER A 1 72 ? -2.508 7.280 2.119 1.00 89.88 72 SER A O 1
ATOM 579 N N . PHE A 1 73 ? -2.321 5.990 0.291 1.00 93.62 73 PHE A N 1
ATOM 580 C CA . PHE A 1 73 ? -3.314 4.997 0.696 1.00 93.62 73 PHE A CA 1
ATOM 581 C C . PHE A 1 73 ? -2.948 4.294 2.013 1.00 93.62 73 PHE A C 1
ATOM 583 O O . PHE A 1 73 ? -3.781 4.195 2.910 1.00 93.62 73 PHE A O 1
ATOM 590 N N . VAL A 1 74 ? -1.695 3.870 2.202 1.00 94.25 74 VAL A N 1
ATOM 591 C CA . VAL A 1 74 ? -1.246 3.269 3.473 1.00 94.25 74 VAL A CA 1
ATOM 592 C C . VAL A 1 74 ? -1.423 4.247 4.639 1.00 94.25 74 VAL A C 1
ATOM 594 O O . VAL A 1 74 ? -1.919 3.866 5.701 1.00 94.25 74 VAL A O 1
ATOM 597 N N . ARG A 1 75 ? -1.077 5.525 4.452 1.00 91.44 75 ARG A N 1
ATOM 598 C CA . ARG A 1 75 ? -1.285 6.561 5.477 1.00 91.44 75 ARG A CA 1
ATOM 599 C C . ARG A 1 75 ? -2.769 6.780 5.774 1.00 91.44 75 ARG A C 1
ATOM 601 O O . ARG A 1 75 ? -3.130 6.907 6.942 1.00 91.44 75 ARG A O 1
ATOM 608 N N . ALA A 1 76 ? -3.625 6.763 4.755 1.00 91.44 76 ALA A N 1
ATOM 609 C CA . ALA A 1 76 ? -5.075 6.823 4.913 1.00 91.44 76 ALA A CA 1
ATOM 610 C C . ALA A 1 76 ? -5.598 5.665 5.779 1.00 91.44 76 ALA A C 1
ATOM 612 O O . ALA A 1 76 ? -6.276 5.891 6.783 1.00 91.44 76 ALA A O 1
ATOM 613 N N . CYS A 1 77 ? -5.194 4.433 5.459 1.00 91.81 77 CYS A N 1
ATOM 614 C CA . CYS A 1 77 ? -5.525 3.236 6.230 1.00 91.81 77 CYS A CA 1
ATOM 615 C C . CYS A 1 77 ? -5.047 3.339 7.688 1.00 91.81 77 CYS A C 1
ATOM 617 O O . CYS A 1 77 ? -5.763 2.942 8.610 1.00 91.81 77 CYS A O 1
ATOM 619 N N . PHE A 1 78 ? -3.862 3.912 7.922 1.00 91.62 78 PHE A N 1
ATOM 620 C CA . PHE A 1 78 ? -3.347 4.145 9.270 1.00 91.62 78 PHE A CA 1
ATOM 621 C C . PHE A 1 78 ? -4.220 5.130 10.058 1.00 91.62 78 PHE A C 1
ATOM 623 O O . PHE A 1 78 ? -4.579 4.842 11.203 1.00 91.62 78 PHE A O 1
ATOM 630 N N . LEU A 1 79 ? -4.611 6.258 9.456 1.00 88.31 79 LEU A N 1
ATOM 631 C CA . LEU A 1 79 ? -5.509 7.234 10.086 1.00 88.31 79 LEU A CA 1
ATOM 632 C C . LEU A 1 79 ? -6.857 6.602 10.457 1.00 88.31 79 LEU A C 1
ATOM 634 O O . LEU A 1 79 ? -7.330 6.775 11.583 1.00 88.31 79 LEU A O 1
ATOM 638 N N . ILE A 1 80 ? -7.425 5.798 9.553 1.00 87.69 80 ILE A N 1
ATOM 639 C CA . ILE A 1 80 ? -8.665 5.048 9.796 1.00 87.69 80 ILE A CA 1
ATOM 640 C C . ILE A 1 80 ? -8.476 4.065 10.966 1.00 87.69 80 ILE A C 1
ATOM 642 O O . ILE A 1 80 ? -9.322 3.996 11.859 1.00 87.69 80 ILE A O 1
ATOM 646 N N . SER A 1 81 ? -7.340 3.359 11.033 1.00 88.44 81 SER A N 1
ATOM 647 C CA . SER A 1 81 ? -7.064 2.361 12.080 1.00 88.44 81 SER A CA 1
ATOM 648 C C . SER A 1 81 ? -7.044 2.930 13.509 1.00 88.44 81 SER A C 1
ATOM 650 O O . SER A 1 81 ? -7.431 2.239 14.456 1.00 88.44 81 SER A O 1
ATOM 652 N N . ARG A 1 82 ? -6.627 4.195 13.682 1.00 84.75 82 ARG A N 1
ATOM 653 C CA . ARG A 1 82 ? -6.474 4.849 14.997 1.00 84.75 82 ARG A CA 1
ATOM 654 C C . ARG A 1 82 ? -7.796 5.267 15.637 1.00 84.75 82 ARG A C 1
ATOM 656 O O . ARG A 1 82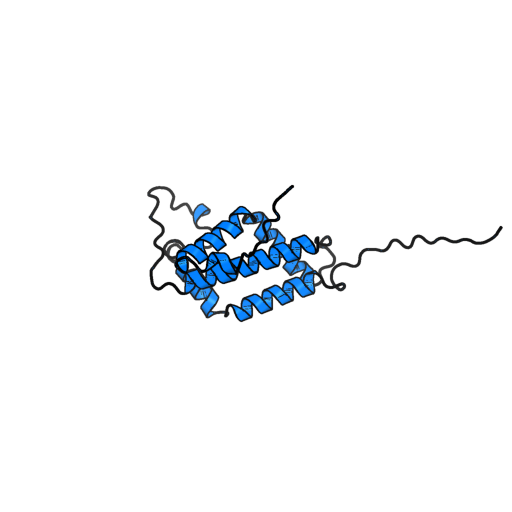 ? -7.822 5.613 16.820 1.00 84.75 82 ARG A O 1
ATOM 663 N N . LYS A 1 83 ? -8.898 5.259 14.889 1.00 76.31 83 LYS A N 1
ATOM 664 C CA . LYS A 1 83 ? -10.200 5.687 15.407 1.00 76.31 83 LYS A CA 1
ATOM 665 C C . LYS A 1 83 ? -10.723 4.695 16.443 1.00 76.31 83 LYS A C 1
ATOM 667 O O . LYS A 1 83 ? -10.554 3.488 16.299 1.00 76.31 83 LYS A O 1
ATOM 672 N N . ARG A 1 84 ? -11.366 5.208 17.499 1.00 64.81 84 ARG A N 1
ATOM 673 C CA . ARG A 1 84 ? -11.961 4.398 18.582 1.00 64.81 84 ARG A CA 1
ATOM 674 C C . ARG A 1 84 ? -13.328 3.811 18.216 1.00 64.81 84 ARG A C 1
ATOM 676 O O . ARG A 1 84 ? -13.695 2.772 18.755 1.00 64.81 84 ARG A O 1
ATOM 683 N N . ASN A 1 85 ? -14.056 4.445 17.297 1.00 65.62 85 ASN A N 1
ATOM 684 C CA . ASN A 1 85 ? -15.414 4.036 16.939 1.00 65.62 85 ASN A CA 1
ATOM 685 C C . ASN A 1 85 ? -15.394 2.897 15.911 1.00 65.62 85 ASN A C 1
ATOM 687 O O . ASN A 1 85 ? -14.480 2.806 15.089 1.00 65.62 85 ASN A O 1
ATOM 691 N N . LYS A 1 86 ? -16.396 2.014 15.981 1.00 63.25 86 LYS A N 1
ATOM 692 C CA . LYS A 1 86 ? -16.660 1.023 14.933 1.00 63.25 86 LYS A CA 1
ATOM 693 C C . LYS A 1 86 ? -17.205 1.777 13.726 1.00 63.25 86 LYS A C 1
ATOM 695 O O . LYS A 1 86 ? -18.167 2.530 13.866 1.00 63.25 86 LYS A O 1
ATOM 700 N N . TRP A 1 87 ? -16.575 1.609 12.569 1.00 66.19 87 TRP A N 1
ATOM 701 C CA . TRP A 1 87 ? -17.223 1.977 11.319 1.00 66.19 87 TRP A CA 1
ATOM 702 C C . TRP A 1 87 ? -18.289 0.920 11.083 1.00 66.19 87 TRP A C 1
ATOM 704 O O . TRP A 1 87 ? -17.983 -0.207 10.711 1.00 66.19 87 TRP A O 1
ATOM 714 N N . THR A 1 88 ? -19.527 1.275 11.391 1.00 59.50 88 THR A N 1
ATOM 715 C CA . THR A 1 88 ? -20.674 0.428 11.089 1.00 59.50 88 THR A CA 1
ATOM 716 C C . THR A 1 88 ? -21.087 0.809 9.679 1.00 59.50 88 THR A C 1
ATOM 718 O O . THR A 1 88 ? -21.555 1.925 9.466 1.00 59.50 88 THR A O 1
ATOM 721 N N . ILE A 1 89 ? -20.805 -0.052 8.703 1.00 59.41 89 ILE A N 1
ATOM 722 C CA . ILE A 1 89 ? -21.450 0.066 7.394 1.00 59.41 89 ILE A CA 1
ATOM 723 C C . ILE A 1 89 ? -22.937 -0.175 7.674 1.00 59.41 89 ILE A C 1
ATOM 725 O O . ILE A 1 89 ? -23.266 -1.180 8.307 1.00 59.41 89 ILE A O 1
ATOM 729 N N . GLU A 1 90 ? -23.810 0.771 7.315 1.00 55.75 90 GLU A N 1
ATOM 730 C CA . GLU A 1 90 ? -25.255 0.547 7.417 1.00 55.75 90 GLU A CA 1
ATOM 731 C C . GLU A 1 90 ? -25.578 -0.749 6.669 1.00 55.75 90 GLU A C 1
ATOM 733 O O . GLU A 1 90 ? -25.169 -0.919 5.518 1.00 55.75 90 GLU A O 1
ATOM 738 N N . GLU A 1 91 ? -26.224 -1.700 7.350 1.00 52.53 91 GLU A N 1
ATOM 739 C CA . GLU A 1 91 ? -26.620 -2.959 6.728 1.00 52.53 91 GLU A CA 1
ATOM 740 C C . GLU A 1 91 ? -27.579 -2.619 5.581 1.00 52.53 91 GLU A C 1
ATOM 742 O O . GLU A 1 91 ? -28.736 -2.270 5.810 1.00 52.53 91 GLU A O 1
ATOM 747 N N . SER A 1 92 ? -27.086 -2.678 4.338 1.00 50.28 92 SER A N 1
ATOM 748 C CA . SER A 1 92 ? -27.957 -2.690 3.166 1.00 50.28 92 SER A CA 1
ATOM 749 C C . SER A 1 92 ? -28.946 -3.844 3.359 1.00 50.28 92 SER A C 1
ATOM 751 O O . SER A 1 92 ? -28.492 -4.974 3.569 1.00 50.28 92 SER A O 1
ATOM 753 N N . PRO A 1 93 ? -30.272 -3.613 3.296 1.00 48.53 93 PRO A N 1
ATOM 754 C CA . PRO A 1 93 ? -31.267 -4.668 3.505 1.00 48.53 93 PRO A CA 1
ATOM 755 C C . PRO A 1 93 ? -31.170 -5.796 2.469 1.00 48.53 93 PRO A C 1
ATOM 757 O O . PRO A 1 93 ? -31.709 -6.882 2.667 1.00 48.53 93 PRO A O 1
ATOM 760 N N . GLU A 1 94 ? -30.476 -5.547 1.360 1.00 48.50 94 GLU A N 1
ATOM 761 C CA . GLU A 1 94 ? -30.379 -6.446 0.227 1.00 48.50 94 GLU A CA 1
ATOM 762 C C . GLU A 1 94 ? -28.905 -6.762 -0.058 1.00 48.50 94 GLU A C 1
ATOM 764 O O . GLU A 1 94 ? -28.078 -5.864 -0.215 1.00 48.50 94 GLU A O 1
ATOM 769 N N . ASN A 1 95 ? -28.602 -8.057 -0.170 1.00 49.12 95 ASN A N 1
ATOM 770 C CA . ASN A 1 95 ? -27.336 -8.643 -0.622 1.00 49.12 95 ASN A CA 1
ATOM 771 C C . ASN A 1 95 ? -26.193 -8.783 0.396 1.00 49.12 95 ASN A C 1
ATOM 773 O O . ASN A 1 95 ? -25.093 -8.270 0.206 1.00 49.12 95 ASN A O 1
ATOM 777 N N . ASN A 1 96 ? -26.367 -9.715 1.338 1.00 53.72 96 ASN A N 1
ATOM 778 C CA . ASN A 1 96 ? -25.256 -10.507 1.892 1.00 53.72 96 ASN A CA 1
ATOM 779 C C . ASN A 1 96 ? -24.729 -11.523 0.851 1.00 53.72 96 ASN A C 1
ATOM 781 O O . ASN A 1 96 ? -24.653 -12.723 1.117 1.00 53.72 96 ASN A O 1
ATOM 785 N N . SER A 1 97 ? -24.442 -11.078 -0.376 1.00 57.84 97 SER A N 1
ATOM 786 C CA . SER A 1 97 ? -23.867 -11.956 -1.395 1.00 57.84 97 SER A CA 1
ATOM 787 C C . SER A 1 97 ? -22.390 -12.205 -1.061 1.00 57.84 97 SER A C 1
ATOM 789 O O . SER A 1 97 ? -21.651 -11.232 -0.884 1.00 57.84 97 SER A O 1
ATOM 791 N N . PRO A 1 98 ? -21.912 -13.466 -1.041 1.00 57.00 98 PRO A N 1
ATOM 792 C CA . PRO A 1 98 ? -20.491 -13.791 -0.868 1.00 57.00 98 PRO A CA 1
ATOM 793 C C . PRO A 1 98 ? -19.581 -13.032 -1.846 1.00 57.00 98 PRO A C 1
ATOM 795 O O . PRO A 1 98 ? -18.440 -12.704 -1.532 1.00 57.00 98 PRO A O 1
ATOM 798 N N . MET A 1 99 ? -20.116 -12.692 -3.022 1.00 57.66 99 MET A N 1
ATOM 799 C CA . MET A 1 99 ? -19.418 -11.956 -4.073 1.00 57.66 99 MET A CA 1
ATOM 800 C C . MET A 1 99 ? -19.098 -10.500 -3.685 1.00 57.66 99 MET A C 1
ATOM 802 O O . MET A 1 99 ? -18.114 -9.951 -4.171 1.00 57.66 99 MET A O 1
ATOM 806 N N . ILE A 1 100 ? -19.883 -9.887 -2.789 1.00 61.34 100 ILE A N 1
ATOM 807 C CA . ILE A 1 100 ? -19.659 -8.520 -2.279 1.00 61.34 100 ILE A CA 1
ATOM 808 C C . ILE A 1 100 ? -18.646 -8.524 -1.122 1.00 61.34 100 ILE A C 1
ATOM 810 O O . ILE A 1 100 ? -17.923 -7.549 -0.922 1.00 61.34 100 ILE A O 1
ATOM 814 N N . MET A 1 101 ? -18.563 -9.626 -0.371 1.00 61.22 101 MET A N 1
ATOM 815 C CA . MET A 1 101 ? -17.700 -9.741 0.809 1.00 61.22 101 MET A CA 1
ATOM 816 C C . MET A 1 101 ? -16.238 -10.080 0.463 1.00 61.22 101 MET A C 1
ATOM 818 O O . MET A 1 101 ? -15.320 -9.752 1.221 1.00 61.22 101 MET A O 1
ATOM 822 N N . GLY A 1 102 ? -15.997 -10.693 -0.700 1.00 74.31 102 GLY A N 1
ATOM 823 C CA . GLY A 1 102 ? -14.655 -11.052 -1.154 1.00 74.31 102 GLY A CA 1
ATOM 824 C C . GLY A 1 102 ? -13.962 -12.011 -0.180 1.00 74.31 102 GLY A C 1
ATOM 825 O O . GLY A 1 102 ? -14.512 -13.048 0.170 1.00 74.31 102 GLY A O 1
ATOM 826 N N . ASN A 1 103 ? -12.753 -11.658 0.270 1.00 75.69 103 ASN A N 1
ATOM 827 C CA . ASN A 1 103 ? -11.975 -12.457 1.233 1.00 75.69 103 ASN A CA 1
ATOM 828 C C . ASN A 1 103 ? -12.236 -12.084 2.704 1.00 75.69 103 ASN A C 1
ATOM 830 O O . ASN A 1 103 ? -11.521 -12.556 3.590 1.00 75.69 103 ASN A O 1
ATOM 834 N N . LEU A 1 104 ? -13.190 -11.192 2.979 1.00 79.00 104 LEU A N 1
ATOM 835 C CA . LEU A 1 104 ? -13.491 -10.774 4.343 1.00 79.00 104 LEU A CA 1
ATOM 836 C C . LEU A 1 104 ? -14.395 -11.799 5.025 1.00 79.00 104 LEU A C 1
ATOM 838 O O . LEU A 1 104 ? -15.305 -12.346 4.413 1.00 79.00 104 LEU A O 1
ATOM 842 N N . SER A 1 105 ? -14.176 -12.036 6.317 1.00 82.12 105 SER A N 1
ATOM 843 C CA . SER A 1 105 ? -15.192 -12.698 7.143 1.00 82.12 105 SER A CA 1
ATOM 844 C C . SER A 1 105 ? -16.359 -11.750 7.437 1.00 82.12 105 SER A C 1
ATOM 846 O O . SER A 1 105 ? -16.161 -10.537 7.485 1.00 82.12 105 SER A O 1
ATOM 848 N N . ASP A 1 106 ? -17.541 -12.276 7.784 1.00 80.12 106 ASP A N 1
ATOM 849 C CA . ASP A 1 106 ? -18.702 -11.457 8.190 1.00 80.12 106 ASP A CA 1
ATOM 850 C C . ASP A 1 106 ? -18.343 -10.420 9.268 1.00 80.12 106 ASP A C 1
ATOM 852 O O . ASP A 1 106 ? -18.797 -9.277 9.262 1.00 80.12 106 ASP A O 1
ATOM 856 N N . LYS A 1 107 ? -17.477 -10.815 10.210 1.00 80.44 107 LYS A N 1
ATOM 857 C CA . LYS A 1 107 ? -17.007 -9.952 11.303 1.00 80.44 107 LYS A CA 1
ATOM 858 C C . LYS A 1 107 ? -16.072 -8.843 10.822 1.00 80.44 107 LYS A C 1
ATOM 860 O O . LYS A 1 107 ? -16.009 -7.801 11.463 1.00 80.44 107 LYS A O 1
ATOM 865 N N . GLU A 1 108 ? -15.289 -9.095 9.779 1.00 81.75 108 GLU A N 1
ATOM 866 C CA . GLU A 1 108 ? -14.402 -8.104 9.159 1.00 81.75 108 GLU A CA 1
ATOM 867 C C . GLU A 1 108 ? -15.173 -7.181 8.223 1.00 81.75 108 GLU A C 1
ATOM 869 O O . GLU A 1 108 ? -14.893 -5.989 8.201 1.00 81.75 108 GLU A O 1
ATOM 874 N N . TYR A 1 109 ? -16.183 -7.701 7.527 1.00 80.81 109 TYR A N 1
ATOM 875 C CA . TYR A 1 109 ? -17.074 -6.905 6.694 1.00 80.81 109 TYR A CA 1
ATOM 876 C C . TYR A 1 109 ? -17.880 -5.895 7.524 1.00 80.81 109 TYR A C 1
ATOM 878 O O . TYR A 1 109 ? -17.952 -4.722 7.173 1.00 80.81 109 TYR A O 1
ATOM 886 N N . LYS A 1 110 ? -18.420 -6.318 8.677 1.00 78.88 110 LYS A N 1
ATOM 887 C CA . LYS A 1 110 ? -19.180 -5.439 9.588 1.00 78.88 110 LYS A CA 1
ATOM 888 C C . LYS A 1 110 ? -18.330 -4.397 10.329 1.00 78.88 110 LYS A C 1
ATOM 890 O O . LYS A 1 110 ? -18.882 -3.427 10.838 1.00 78.88 110 LYS A O 1
ATOM 895 N N . ASP A 1 111 ? -17.018 -4.607 10.443 1.00 82.62 111 ASP A N 1
ATOM 896 C CA . ASP A 1 111 ? -16.079 -3.666 11.074 1.00 82.62 111 ASP A CA 1
ATOM 897 C C . ASP A 1 111 ? -14.757 -3.629 10.283 1.00 82.62 111 ASP A C 1
ATOM 899 O O . ASP A 1 111 ? -13.750 -4.213 10.715 1.00 82.62 111 ASP A O 1
ATOM 903 N N . PRO A 1 112 ? -14.725 -2.937 9.127 1.00 80.81 112 PRO A N 1
ATOM 904 C CA . PRO A 1 112 ? -13.542 -2.888 8.269 1.00 80.81 112 PRO A CA 1
ATOM 905 C C . PRO A 1 112 ? -12.353 -2.201 8.957 1.00 80.81 112 PRO A C 1
ATOM 907 O O . PRO A 1 112 ? -11.194 -2.510 8.670 1.00 80.81 112 PRO A O 1
ATOM 910 N N . VAL A 1 113 ? -12.604 -1.339 9.953 1.00 87.62 113 VAL A N 1
ATOM 911 C CA . VAL A 1 113 ? -11.546 -0.694 10.754 1.00 87.62 113 VAL A CA 1
ATOM 912 C C . VAL A 1 113 ? -10.701 -1.735 11.487 1.00 87.62 113 VAL A C 1
ATOM 914 O O . VAL A 1 113 ? -9.491 -1.554 11.661 1.00 87.62 113 VAL A O 1
ATOM 917 N N . ARG A 1 114 ? -11.300 -2.863 11.885 1.00 87.00 114 ARG A N 1
ATOM 918 C CA . ARG A 1 114 ? -10.585 -3.961 12.544 1.00 87.00 114 ARG A CA 1
ATOM 919 C C . ARG A 1 114 ? -9.482 -4.551 11.667 1.00 87.00 114 ARG A C 1
ATOM 921 O O . ARG A 1 114 ? -8.438 -4.927 12.202 1.00 87.00 114 ARG A O 1
ATOM 928 N N . ILE A 1 115 ? -9.687 -4.603 10.353 1.00 88.12 115 ILE A N 1
ATOM 929 C CA . ILE A 1 115 ? -8.703 -5.119 9.393 1.00 88.12 115 ILE A CA 1
ATOM 930 C C . ILE A 1 115 ? -7.477 -4.207 9.386 1.00 88.12 115 ILE A C 1
ATOM 932 O O . ILE A 1 115 ? -6.354 -4.682 9.555 1.00 88.12 115 ILE A O 1
ATOM 936 N N . PHE A 1 116 ? -7.691 -2.891 9.303 1.00 90.06 116 PHE A N 1
ATOM 937 C CA . PHE A 1 116 ? -6.598 -1.923 9.352 1.00 90.06 116 PHE A CA 1
ATOM 938 C C . PHE A 1 116 ? -5.857 -1.984 10.689 1.00 90.06 116 PHE A C 1
ATOM 940 O O . PHE A 1 116 ? -4.632 -2.058 10.707 1.00 90.06 116 PHE A O 1
ATOM 947 N N . ARG A 1 117 ? -6.567 -2.067 11.824 1.00 91.75 117 ARG A N 1
ATOM 948 C CA . ARG A 1 117 ? -5.923 -2.246 13.141 1.00 91.75 117 ARG A CA 1
ATOM 949 C C . ARG A 1 117 ? -5.051 -3.501 13.196 1.00 91.75 117 ARG A C 1
ATOM 951 O O . ARG A 1 117 ? -3.962 -3.455 13.757 1.00 91.75 117 ARG A O 1
ATOM 958 N N . LYS A 1 118 ? -5.510 -4.617 12.622 1.00 91.94 118 LYS A N 1
ATOM 959 C CA . LYS A 1 118 ? -4.733 -5.863 12.551 1.00 91.94 118 LYS A CA 1
ATOM 960 C C . LYS A 1 118 ? -3.482 -5.685 11.687 1.00 91.94 118 LYS A C 1
ATOM 962 O O . LYS A 1 118 ? -2.401 -6.070 12.124 1.00 91.94 118 LYS A O 1
ATOM 967 N N . ALA A 1 119 ? -3.615 -5.056 10.520 1.00 92.81 119 ALA A N 1
ATOM 968 C CA . ALA A 1 119 ? -2.497 -4.775 9.621 1.00 92.81 119 ALA A CA 1
ATOM 969 C C . ALA A 1 119 ? -1.432 -3.877 10.277 1.00 92.81 119 ALA A C 1
ATOM 971 O O . ALA A 1 119 ? -0.243 -4.179 10.182 1.00 92.81 119 ALA A O 1
ATOM 972 N N . PHE A 1 120 ? -1.849 -2.830 11.000 1.00 94.38 120 PHE A N 1
ATOM 973 C CA . PHE A 1 120 ? -0.938 -1.903 11.688 1.00 94.38 120 PHE A CA 1
ATOM 974 C C . PHE A 1 120 ? -0.445 -2.386 13.059 1.00 94.38 120 PHE A C 1
ATOM 976 O O . PHE A 1 120 ? 0.450 -1.783 13.647 1.00 94.38 120 PHE A O 1
ATOM 983 N N . LYS A 1 121 ? -1.004 -3.487 13.576 1.00 95.00 121 LYS A N 1
ATOM 984 C CA . LYS A 1 121 ? -0.437 -4.227 14.710 1.00 95.00 121 LYS A CA 1
ATOM 985 C C . LYS A 1 121 ? 0.709 -5.142 14.270 1.00 95.00 121 LYS A C 1
ATOM 987 O O . 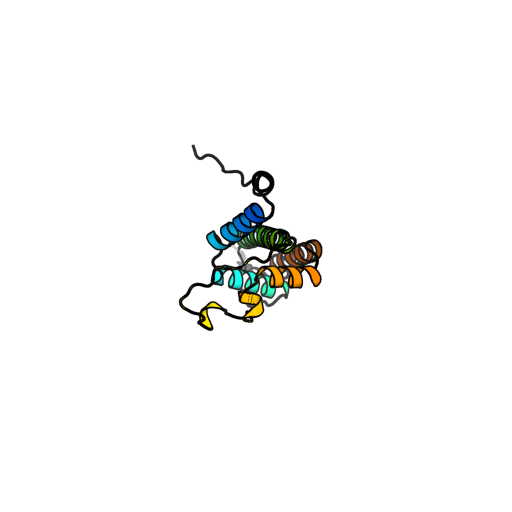LYS A 1 121 ? 1.609 -5.387 15.065 1.00 95.00 121 LYS A O 1
ATOM 992 N N . ALA A 1 122 ? 0.647 -5.665 13.043 1.00 95.62 122 ALA A N 1
ATOM 993 C CA . ALA A 1 122 ? 1.688 -6.521 12.480 1.00 95.62 122 ALA A CA 1
ATOM 994 C C . ALA A 1 122 ? 2.898 -5.711 11.993 1.00 95.62 122 ALA A C 1
ATOM 996 O O . ALA A 1 122 ? 4.027 -6.117 12.240 1.00 95.62 122 ALA A O 1
ATOM 997 N N . TYR A 1 123 ? 2.649 -4.567 11.350 1.00 96.06 123 TYR A N 1
ATOM 998 C CA . TYR A 1 123 ? 3.689 -3.691 10.813 1.00 96.06 123 TYR A CA 1
ATOM 999 C C . TYR A 1 123 ? 3.332 -2.224 11.045 1.00 96.06 123 TYR A C 1
ATOM 1001 O O . TYR A 1 123 ? 2.195 -1.800 10.848 1.00 96.06 123 TYR A O 1
ATOM 1009 N N . SER A 1 124 ? 4.308 -1.419 11.436 1.00 93.94 124 SER A N 1
ATOM 1010 C CA . SER A 1 124 ? 4.166 0.027 11.558 1.00 93.94 124 SER A CA 1
ATOM 1011 C C . SER A 1 124 ? 4.090 0.710 10.190 1.00 93.94 124 SER A C 1
ATOM 1013 O O . SER A 1 124 ? 4.575 0.204 9.179 1.00 93.94 124 SER A O 1
ATOM 1015 N N . THR A 1 125 ? 3.556 1.932 10.1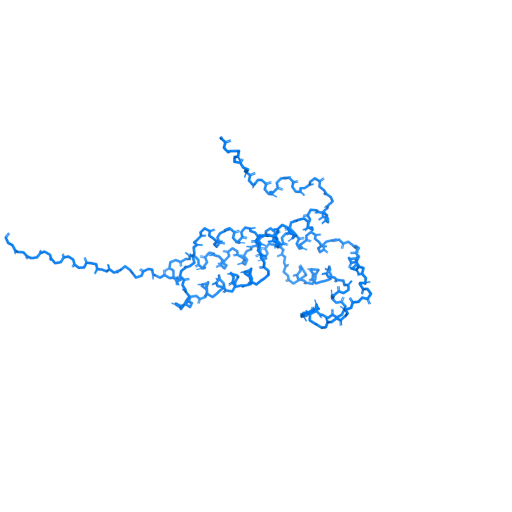51 1.00 92.19 125 THR A N 1
ATOM 1016 C CA . THR A 1 125 ? 3.545 2.763 8.933 1.00 92.19 125 THR A CA 1
ATOM 1017 C C . THR A 1 125 ? 4.949 2.966 8.351 1.00 92.19 125 THR A C 1
ATOM 1019 O O . THR A 1 125 ? 5.100 3.045 7.137 1.00 92.19 125 THR A O 1
ATOM 1022 N N . LYS A 1 126 ? 5.988 3.006 9.201 1.00 94.06 126 LYS A N 1
ATOM 1023 C CA . LYS A 1 126 ? 7.388 3.120 8.762 1.00 94.06 126 LYS A CA 1
ATOM 1024 C C . LYS A 1 126 ? 7.880 1.853 8.067 1.00 94.06 126 LYS A C 1
ATOM 1026 O O . LYS A 1 126 ? 8.591 1.958 7.076 1.00 94.06 126 LYS A O 1
ATOM 1031 N N . GLU A 1 127 ? 7.500 0.681 8.568 1.00 97.25 127 GLU A N 1
ATOM 1032 C CA . GLU A 1 127 ? 7.849 -0.600 7.943 1.00 97.25 127 GLU A CA 1
ATOM 1033 C C . GLU A 1 127 ? 7.158 -0.760 6.590 1.00 97.25 127 GLU A C 1
ATOM 1035 O O . GLU A 1 127 ? 7.810 -1.160 5.629 1.00 97.25 127 GLU A O 1
ATOM 1040 N N . TYR A 1 128 ? 5.889 -0.353 6.470 1.00 95.50 128 TYR A N 1
ATOM 1041 C CA . TYR A 1 128 ? 5.220 -0.296 5.168 1.00 95.50 128 TYR A CA 1
ATOM 1042 C C . TYR A 1 128 ? 5.910 0.677 4.203 1.00 95.50 128 TYR A C 1
ATOM 1044 O O . TYR A 1 128 ? 6.170 0.315 3.058 1.00 95.50 128 TYR A O 1
ATOM 1052 N N . ASP A 1 129 ? 6.243 1.892 4.650 1.00 93.19 129 ASP A N 1
ATOM 1053 C CA . ASP A 1 129 ? 6.949 2.880 3.823 1.00 93.19 129 ASP A CA 1
ATOM 1054 C C . ASP A 1 129 ? 8.318 2.357 3.356 1.00 93.19 129 ASP A C 1
ATOM 1056 O O . ASP A 1 129 ? 8.679 2.532 2.188 1.00 93.19 129 ASP A O 1
ATOM 1060 N N . ALA A 1 130 ? 9.070 1.703 4.245 1.00 95.25 130 ALA A N 1
ATOM 1061 C CA . ALA A 1 130 ? 10.358 1.099 3.921 1.00 95.25 130 ALA A CA 1
ATOM 1062 C C . ALA A 1 130 ? 10.192 -0.029 2.897 1.00 95.25 130 ALA A C 1
ATOM 1064 O O . ALA A 1 130 ? 10.843 0.000 1.856 1.00 95.25 130 ALA A O 1
ATOM 1065 N N . PHE A 1 131 ? 9.265 -0.956 3.147 1.00 95.12 131 PHE A N 1
ATOM 1066 C CA . PHE A 1 131 ? 8.965 -2.062 2.245 1.00 95.12 131 PHE A CA 1
ATOM 1067 C C . PHE A 1 131 ? 8.588 -1.574 0.842 1.00 95.12 131 PHE A C 1
ATOM 1069 O O . PHE A 1 131 ? 9.218 -1.978 -0.133 1.00 95.12 131 PHE A O 1
ATOM 1076 N N . LEU A 1 132 ? 7.621 -0.656 0.730 1.00 94.81 132 LEU A N 1
ATOM 1077 C CA . LEU A 1 132 ? 7.187 -0.114 -0.561 1.00 94.81 132 LEU A CA 1
ATOM 1078 C C . LEU A 1 132 ? 8.329 0.580 -1.305 1.00 94.81 132 LEU A C 1
ATOM 1080 O O . LEU A 1 132 ? 8.461 0.427 -2.517 1.00 94.81 132 LEU A O 1
ATOM 1084 N N . SER A 1 133 ? 9.167 1.322 -0.579 1.00 93.88 133 SER A N 1
ATOM 1085 C CA . SER A 1 133 ? 10.328 1.991 -1.170 1.00 93.88 133 SER A CA 1
ATOM 1086 C C . SER A 1 133 ? 11.353 0.983 -1.682 1.00 93.88 133 SER A C 1
ATOM 1088 O O . SER A 1 133 ? 11.875 1.165 -2.777 1.00 93.88 133 SER A O 1
ATOM 1090 N N . SER A 1 134 ? 11.608 -0.097 -0.937 1.00 92.81 134 SER A N 1
ATOM 1091 C CA . SER A 1 134 ? 12.495 -1.179 -1.370 1.00 92.81 134 SER A CA 1
ATOM 1092 C C . SER A 1 134 ? 11.969 -1.875 -2.619 1.00 92.81 134 SER A C 1
ATOM 1094 O O . SER A 1 134 ? 12.721 -2.036 -3.575 1.00 92.81 134 SER A O 1
ATOM 1096 N N . VAL A 1 135 ? 10.686 -2.247 -2.648 1.00 91.75 135 VAL A N 1
ATOM 1097 C CA . VAL A 1 135 ? 10.102 -2.942 -3.805 1.00 91.75 135 VAL A CA 1
ATOM 1098 C C . VAL A 1 135 ? 10.198 -2.065 -5.053 1.00 91.75 135 VAL A C 1
ATOM 1100 O O . VAL A 1 135 ? 10.664 -2.521 -6.092 1.00 91.75 135 VAL A O 1
ATOM 1103 N N . VAL A 1 136 ? 9.846 -0.784 -4.942 1.00 92.00 136 VAL A N 1
ATOM 1104 C CA . VAL A 1 136 ? 9.928 0.158 -6.067 1.00 92.00 136 VAL A CA 1
ATOM 1105 C C . VAL A 1 136 ? 11.371 0.366 -6.515 1.00 92.00 136 VAL A C 1
ATOM 1107 O O . VAL A 1 136 ? 11.649 0.286 -7.710 1.00 92.00 136 VAL A O 1
ATOM 1110 N N . TYR A 1 137 ? 12.297 0.565 -5.575 1.00 90.94 137 TYR A N 1
ATOM 1111 C CA . TYR A 1 137 ? 13.721 0.704 -5.873 1.00 90.94 137 TYR A CA 1
ATOM 1112 C C . TYR A 1 137 ? 14.253 -0.493 -6.667 1.00 90.94 137 TYR A C 1
ATOM 1114 O O . TYR A 1 137 ? 14.861 -0.309 -7.718 1.00 90.94 137 TYR A O 1
ATOM 1122 N N . PHE A 1 138 ? 13.984 -1.717 -6.206 1.00 87.50 138 PHE A N 1
ATOM 1123 C CA . PHE A 1 138 ? 14.447 -2.916 -6.897 1.00 87.50 138 PHE A CA 1
ATOM 1124 C C . PHE A 1 138 ? 13.747 -3.118 -8.241 1.00 87.50 138 PHE A C 1
ATOM 1126 O O . PHE A 1 138 ? 14.419 -3.472 -9.207 1.00 87.50 138 PHE A O 1
ATOM 1133 N N . SER A 1 139 ? 12.448 -2.815 -8.338 1.00 87.06 139 SER A N 1
ATOM 1134 C CA . SER A 1 139 ? 11.690 -2.928 -9.592 1.00 87.06 139 SER A CA 1
ATOM 1135 C C . SER A 1 139 ? 12.195 -2.007 -10.706 1.00 87.06 139 SER A C 1
ATOM 1137 O O . SER A 1 139 ? 12.054 -2.340 -11.876 1.00 87.06 139 SER A O 1
ATOM 1139 N N . LEU A 1 140 ? 12.788 -0.866 -10.338 1.00 85.69 140 LEU A N 1
ATOM 1140 C CA . LEU A 1 140 ? 13.351 0.123 -11.261 1.00 85.69 140 LEU A CA 1
ATOM 1141 C C . LEU A 1 140 ? 14.867 -0.016 -11.441 1.00 85.69 140 LEU A C 1
ATOM 1143 O O . LEU A 1 140 ? 15.457 0.712 -12.235 1.00 85.69 140 LEU A O 1
ATOM 1147 N N . SER A 1 141 ? 15.516 -0.891 -10.672 1.00 76.88 141 SER A N 1
ATOM 1148 C CA . SER A 1 141 ? 16.961 -1.074 -10.762 1.00 76.88 141 SER A CA 1
ATOM 1149 C C . SER A 1 141 ? 17.335 -1.788 -12.062 1.00 76.88 141 SER A C 1
ATOM 1151 O O . SER A 1 141 ? 16.660 -2.727 -12.478 1.00 76.88 141 SER A O 1
ATOM 1153 N N . ASP A 1 142 ? 18.473 -1.407 -12.648 1.00 60.03 142 ASP A N 1
ATOM 1154 C CA . ASP A 1 142 ? 19.033 -1.950 -13.906 1.00 60.03 142 ASP A CA 1
ATOM 1155 C C . ASP A 1 142 ? 19.356 -3.460 -13.844 1.00 60.03 142 ASP A C 1
ATOM 1157 O O . ASP A 1 142 ? 19.764 -4.095 -14.806 1.00 60.03 142 ASP A O 1
ATOM 1161 N N . SER A 1 143 ? 19.135 -4.081 -12.685 1.00 53.69 143 SER A N 1
ATOM 1162 C CA . SER A 1 143 ? 19.178 -5.529 -12.517 1.00 53.69 143 SER A CA 1
ATOM 1163 C C . SER A 1 143 ? 17.859 -6.246 -12.857 1.00 53.69 143 SER A C 1
ATOM 1165 O O . SER A 1 143 ? 17.783 -7.463 -12.670 1.00 53.69 143 SER A O 1
ATOM 1167 N N . GLY A 1 144 ? 16.837 -5.509 -13.318 1.00 49.75 144 GLY A N 1
ATOM 1168 C CA . GLY A 1 144 ? 15.473 -5.996 -13.554 1.00 49.75 144 GLY A CA 1
ATOM 1169 C C . GLY A 1 144 ? 15.033 -6.112 -15.017 1.00 49.75 144 GLY A C 1
ATOM 1170 O O . GLY A 1 144 ? 14.233 -6.992 -15.310 1.00 49.75 144 GLY A O 1
ATOM 1171 N N . CYS A 1 145 ? 15.545 -5.299 -15.940 1.00 46.75 145 CYS A N 1
ATOM 1172 C CA . CYS A 1 145 ? 15.179 -5.332 -17.362 1.00 46.75 145 CYS A CA 1
ATOM 1173 C C . CYS A 1 145 ? 16.294 -4.652 -18.162 1.00 46.75 145 CYS A C 1
ATOM 1175 O O . CYS A 1 145 ? 16.253 -3.437 -18.334 1.00 46.75 145 CYS A O 1
ATOM 1177 N N . GLU A 1 146 ? 17.290 -5.401 -18.640 1.00 47.19 146 GLU A N 1
ATOM 1178 C CA . GLU A 1 146 ? 18.172 -4.831 -19.658 1.00 47.19 146 GLU A CA 1
ATOM 1179 C C . GLU A 1 146 ? 17.343 -4.586 -20.920 1.00 47.19 146 GLU A C 1
ATOM 1181 O O . GLU A 1 146 ? 16.747 -5.509 -21.481 1.00 47.19 146 GLU A O 1
ATOM 1186 N N . GLU A 1 147 ? 17.287 -3.330 -21.358 1.00 51.75 147 GLU A N 1
ATOM 1187 C CA . GLU A 1 147 ? 16.935 -3.024 -22.734 1.00 51.75 147 GLU A CA 1
ATOM 1188 C C . GLU A 1 147 ? 17.974 -3.714 -23.619 1.00 51.75 147 GLU A C 1
ATOM 1190 O O . GLU A 1 147 ? 19.158 -3.374 -23.568 1.00 51.75 147 GLU A O 1
ATOM 1195 N N . GLU A 1 148 ? 17.548 -4.686 -24.430 1.00 47.50 148 GLU A N 1
ATOM 1196 C CA . GLU A 1 148 ? 18.373 -5.196 -25.520 1.00 47.50 148 GLU A CA 1
ATOM 1197 C C . GLU A 1 148 ? 18.769 -4.016 -26.415 1.00 47.50 148 GLU A C 1
ATOM 1199 O O . GLU A 1 148 ? 18.047 -3.607 -27.330 1.00 47.50 148 GLU A O 1
ATOM 1204 N N . LYS A 1 149 ? 19.954 -3.457 -26.168 1.00 44.78 149 LYS A N 1
ATOM 1205 C CA . LYS A 1 149 ? 20.637 -2.628 -27.147 1.00 44.78 149 LYS A CA 1
ATOM 1206 C C . LYS A 1 149 ? 20.965 -3.548 -28.310 1.00 44.78 149 LYS A C 1
ATOM 1208 O O . LYS A 1 149 ? 21.934 -4.300 -28.268 1.00 44.78 149 LYS A O 1
ATOM 1213 N N . LYS A 1 150 ? 20.135 -3.496 -29.353 1.00 44.34 150 LYS A N 1
ATOM 1214 C CA . LYS A 1 150 ? 20.489 -4.020 -30.670 1.00 44.34 150 LYS A CA 1
ATOM 1215 C C . LYS A 1 150 ? 21.741 -3.292 -31.130 1.00 44.34 150 LYS A C 1
ATOM 1217 O O . LYS A 1 150 ? 21.657 -2.163 -31.617 1.00 44.34 150 LYS A O 1
ATOM 1222 N N . ASP A 1 151 ? 22.874 -3.957 -30.955 1.00 45.31 151 ASP A N 1
ATOM 1223 C CA . ASP A 1 151 ? 24.155 -3.592 -31.529 1.00 45.31 151 ASP A CA 1
ATOM 1224 C C . ASP A 1 151 ? 23.969 -3.466 -33.046 1.00 45.31 151 ASP A C 1
ATOM 1226 O O . ASP A 1 151 ? 23.879 -4.453 -33.779 1.00 45.31 151 ASP A O 1
ATOM 1230 N N . HIS A 1 152 ? 23.792 -2.233 -33.524 1.00 48.81 152 HIS A N 1
ATOM 1231 C CA . HIS A 1 152 ? 23.882 -1.942 -34.946 1.00 48.81 152 HIS A CA 1
ATOM 1232 C C . HIS A 1 152 ? 25.365 -1.931 -35.273 1.00 48.81 152 HIS A C 1
ATOM 1234 O O . HIS A 1 152 ? 25.998 -0.876 -35.334 1.00 48.81 152 HIS A O 1
ATOM 1240 N N . GLY A 1 153 ? 25.903 -3.137 -35.466 1.00 46.25 153 GLY A N 1
ATOM 1241 C CA . GLY A 1 153 ? 27.207 -3.352 -36.060 1.00 46.25 153 GLY A CA 1
ATOM 1242 C C . GLY A 1 153 ? 27.288 -2.544 -37.346 1.00 46.25 153 GLY A C 1
ATOM 1243 O O . GLY A 1 153 ? 26.734 -2.923 -38.374 1.00 46.25 153 GLY A O 1
ATOM 1244 N N . THR A 1 154 ? 27.962 -1.401 -37.277 1.00 38.94 154 THR A N 1
ATOM 1245 C CA . THR A 1 154 ? 28.344 -0.658 -38.468 1.00 38.94 154 THR A CA 1
ATOM 1246 C C . THR A 1 154 ? 29.784 -1.036 -38.752 1.00 38.94 154 THR A C 1
ATOM 1248 O O . THR A 1 154 ? 30.734 -0.400 -38.305 1.00 38.94 154 THR A O 1
ATOM 1251 N N . VAL A 1 155 ? 29.924 -2.155 -39.458 1.00 45.06 155 VAL A N 1
ATOM 1252 C CA . VAL A 1 155 ? 31.144 -2.492 -40.180 1.00 45.06 155 VAL A CA 1
ATOM 1253 C C . VAL A 1 155 ? 31.287 -1.447 -41.281 1.00 45.06 155 VAL A C 1
ATOM 1255 O O . VAL A 1 155 ? 30.581 -1.503 -42.283 1.00 45.06 155 VAL A O 1
ATOM 1258 N N . TYR A 1 156 ? 32.196 -0.495 -41.105 1.00 39.31 156 TYR A N 1
ATOM 1259 C CA . TYR A 1 156 ? 32.801 0.194 -42.238 1.00 39.31 156 TYR A CA 1
ATOM 1260 C C . TYR A 1 156 ? 34.230 -0.317 -42.382 1.00 39.31 156 TYR A C 1
ATOM 1262 O O . TYR A 1 156 ? 35.157 0.172 -41.740 1.00 39.31 156 TYR A O 1
ATOM 1270 N N . SER A 1 157 ? 34.376 -1.329 -43.237 1.00 40.72 157 SER A N 1
ATOM 1271 C CA . SER A 1 157 ? 35.623 -1.623 -43.932 1.00 40.72 157 SER A CA 1
ATOM 1272 C C . SER 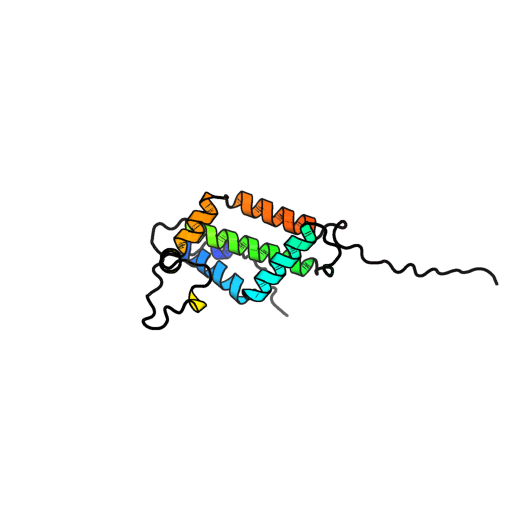A 1 157 ? 35.513 -1.106 -45.364 1.00 40.72 157 SER A C 1
ATOM 1274 O O . SER A 1 157 ? 34.639 -1.535 -46.110 1.00 40.72 157 SER A O 1
ATOM 1276 N N . SER A 1 158 ? 36.472 -0.244 -45.702 1.00 41.97 158 SER A N 1
ATOM 1277 C CA . SER A 1 158 ? 37.178 -0.169 -46.988 1.00 41.97 158 SER A CA 1
ATOM 1278 C C . SER A 1 158 ? 36.444 0.366 -48.225 1.00 41.97 158 SER A C 1
ATOM 1280 O O . SER A 1 158 ? 35.603 -0.300 -48.824 1.00 41.97 158 SER A O 1
ATOM 1282 N N . GLY A 1 159 ? 36.930 1.528 -48.666 1.00 37.59 159 GLY A N 1
ATOM 1283 C CA . GLY A 1 159 ? 36.827 2.104 -50.005 1.00 37.59 159 GLY A CA 1
ATOM 1284 C C . GLY A 1 159 ? 37.756 3.301 -50.095 1.00 37.59 159 GLY A C 1
ATOM 1285 O O . GLY A 1 159 ? 37.395 4.327 -49.484 1.00 37.59 159 GLY A O 1
#